Protein AF-A0A645J0A3-F1 (afdb_monomer_lite)

Sequence (108 aa):
MQLMPETAQWIASQIEYPDFKLSDLEDPEVNIRFGTWYLQSLKKEFKGNEILMLAAYNGGRGNVKQWMQRYGWGMDFRDIDQIPFRETKEYVGKVLHSKQRYQDLYGR

pLDDT: mean 96.95, std 4.32, range [61.69, 98.69]

Radius of gyration: 14.85 Å; chains: 1; bounding box: 30×36×35 Å

Structure (mmCIF, N/CA/C/O backbone):
data_AF-A0A645J0A3-F1
#
_entry.id   AF-A0A645J0A3-F1
#
loop_
_atom_site.group_PDB
_atom_site.id
_atom_site.type_symbol
_atom_site.label_atom_id
_atom_site.label_alt_id
_atom_site.label_comp_id
_atom_site.label_asym_id
_atom_site.label_entity_id
_atom_site.label_seq_id
_atom_site.pdbx_PDB_ins_code
_atom_site.Cartn_x
_atom_site.Cartn_y
_atom_site.Cartn_z
_atom_site.occupancy
_atom_site.B_iso_or_equiv
_atom_site.auth_seq_id
_atom_site.auth_comp_id
_atom_site.auth_asym_id
_atom_site.auth_atom_id
_atom_site.pdbx_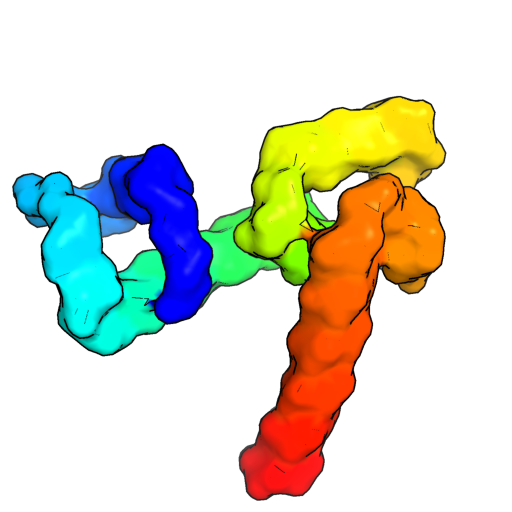PDB_model_num
ATOM 1 N N . MET A 1 1 ? -4.425 -4.338 9.962 1.00 93.25 1 MET A N 1
ATOM 2 C CA . MET A 1 1 ? -3.817 -4.252 8.619 1.00 93.25 1 MET A CA 1
ATOM 3 C C . MET A 1 1 ? -2.543 -3.389 8.562 1.00 93.25 1 MET A C 1
ATOM 5 O O . MET A 1 1 ? -2.051 -3.183 7.459 1.00 93.25 1 MET A O 1
ATOM 9 N N . GLN A 1 2 ? -1.944 -2.978 9.699 1.00 93.25 2 GLN A N 1
ATOM 10 C CA . GLN A 1 2 ? -0.608 -2.335 9.764 1.00 93.25 2 GLN A CA 1
ATOM 11 C C . GLN A 1 2 ? -0.466 -1.078 8.879 1.00 93.25 2 GLN A C 1
ATOM 13 O O . GLN A 1 2 ? 0.481 -0.944 8.111 1.00 93.25 2 GLN A O 1
ATOM 18 N N . LEU A 1 3 ? -1.443 -0.170 8.945 1.00 95.25 3 LEU A N 1
ATOM 19 C CA . LEU A 1 3 ? -1.387 1.093 8.209 1.00 95.25 3 LEU A CA 1
ATOM 20 C C . LEU A 1 3 ? -0.417 2.062 8.885 1.00 95.25 3 LEU A C 1
ATOM 22 O O . LEU A 1 3 ? -0.484 2.264 10.096 1.00 95.25 3 LEU A O 1
ATOM 26 N N . MET A 1 4 ? 0.434 2.703 8.087 1.00 95.56 4 MET A N 1
ATOM 27 C CA . MET A 1 4 ? 1.291 3.779 8.579 1.00 95.56 4 MET A CA 1
ATOM 28 C C . MET A 1 4 ? 0.440 4.983 9.011 1.00 95.56 4 MET A C 1
ATOM 30 O O . MET A 1 4 ? -0.539 5.289 8.323 1.00 95.56 4 MET A O 1
ATOM 34 N N . PRO A 1 5 ? 0.818 5.715 10.076 1.00 95.50 5 PRO A N 1
ATOM 35 C CA . PRO A 1 5 ? 0.041 6.847 10.582 1.00 95.50 5 PRO A CA 1
ATOM 36 C C . PRO A 1 5 ? -0.355 7.874 9.517 1.00 95.50 5 PRO A C 1
ATOM 38 O O . PRO A 1 5 ? -1.525 8.228 9.395 1.00 95.50 5 PRO A O 1
ATOM 41 N N . GLU A 1 6 ? 0.600 8.284 8.685 1.00 95.44 6 GLU A N 1
ATOM 42 C CA . GLU A 1 6 ? 0.384 9.235 7.587 1.00 95.44 6 GLU A CA 1
ATOM 43 C C . GLU A 1 6 ? -0.588 8.686 6.534 1.00 95.44 6 GLU A C 1
ATOM 45 O O . GLU A 1 6 ? -1.437 9.405 6.011 1.00 95.44 6 GLU A O 1
ATOM 50 N N . THR A 1 7 ? -0.502 7.382 6.247 1.00 95.81 7 THR A N 1
ATOM 51 C CA . THR A 1 7 ? -1.415 6.711 5.316 1.00 95.81 7 THR A CA 1
ATOM 52 C C . THR A 1 7 ? -2.825 6.668 5.890 1.00 95.81 7 THR A C 1
ATOM 54 O O . THR A 1 7 ? -3.774 6.958 5.172 1.00 95.81 7 THR A O 1
ATOM 57 N N . ALA A 1 8 ? -2.979 6.362 7.178 1.00 97.38 8 ALA A N 1
ATOM 58 C CA . ALA A 1 8 ? -4.282 6.331 7.827 1.00 97.38 8 ALA A CA 1
ATOM 59 C C . ALA A 1 8 ? -4.934 7.719 7.904 1.00 97.38 8 ALA A C 1
ATOM 61 O O . ALA A 1 8 ? -6.111 7.846 7.580 1.00 97.38 8 ALA A O 1
ATOM 62 N N . GLN A 1 9 ? -4.166 8.762 8.233 1.00 97.38 9 GLN A N 1
ATOM 63 C CA . GLN A 1 9 ? -4.647 10.148 8.193 1.00 97.38 9 GLN A CA 1
ATOM 64 C C . GLN A 1 9 ? -5.088 10.551 6.785 1.00 97.38 9 GLN A C 1
ATOM 66 O O . GLN A 1 9 ? -6.159 11.131 6.603 1.00 97.38 9 GLN A O 1
ATOM 71 N N . TRP A 1 10 ? -4.292 10.200 5.772 1.00 96.50 10 TRP A N 1
ATOM 72 C CA . TRP A 1 10 ? -4.682 10.435 4.391 1.00 96.50 10 TRP A CA 1
ATOM 73 C C . TRP A 1 10 ? -5.979 9.689 4.054 1.00 96.50 10 TRP A C 1
ATOM 75 O O . TRP A 1 10 ? -6.909 10.326 3.575 1.00 96.50 10 TRP A O 1
ATOM 85 N N . ILE A 1 11 ? -6.104 8.395 4.368 1.00 97.75 11 ILE A N 1
ATOM 86 C CA . ILE A 1 11 ? -7.335 7.615 4.135 1.00 97.75 11 ILE A CA 1
ATOM 87 C C . ILE A 1 11 ? -8.542 8.262 4.821 1.00 97.75 11 ILE A C 1
ATOM 89 O O . ILE A 1 11 ? -9.569 8.428 4.168 1.00 97.75 11 ILE A O 1
ATOM 93 N N . ALA A 1 12 ? -8.413 8.677 6.087 1.00 98.00 12 ALA A N 1
ATOM 94 C CA . ALA A 1 12 ? -9.481 9.344 6.831 1.00 98.00 12 ALA A CA 1
ATOM 95 C C . ALA A 1 12 ? -10.014 10.574 6.080 1.00 98.00 12 ALA A C 1
ATOM 97 O O . ALA A 1 12 ? -11.226 10.734 5.959 1.00 98.00 12 ALA A O 1
ATOM 98 N N . SER A 1 13 ? -9.120 11.379 5.488 1.00 97.44 13 SER A N 1
ATOM 99 C CA . SER A 1 13 ? -9.506 12.528 4.655 1.00 97.44 13 SER A CA 1
ATOM 100 C C . SER A 1 13 ? -10.264 12.128 3.385 1.00 97.44 13 SER A C 1
ATOM 102 O O . SER A 1 13 ? -11.141 12.856 2.936 1.00 97.44 13 SER A O 1
ATOM 104 N N . GLN A 1 14 ? -9.937 10.975 2.793 1.00 97.62 14 GLN A N 1
ATOM 105 C CA . GLN A 1 14 ? -10.522 10.524 1.527 1.00 97.62 14 GLN A CA 1
ATOM 106 C C . GLN A 1 14 ? -11.900 9.884 1.702 1.00 97.62 14 GLN A C 1
ATOM 108 O O . GLN A 1 14 ? -12.681 9.854 0.755 1.00 97.62 14 GLN A O 1
ATOM 113 N N . ILE A 1 15 ? -12.177 9.334 2.885 1.00 96.81 15 ILE A N 1
ATOM 114 C CA . ILE A 1 15 ? -13.461 8.700 3.213 1.00 96.81 15 ILE A CA 1
ATOM 115 C C . ILE A 1 15 ? -14.323 9.556 4.143 1.00 96.81 15 ILE A C 1
ATOM 117 O O . ILE A 1 15 ? -15.321 9.051 4.654 1.00 96.81 15 ILE A O 1
ATOM 121 N N . GLU A 1 16 ? -13.910 10.806 4.379 1.00 96.75 16 GLU A N 1
ATOM 122 C CA . GLU A 1 16 ? -14.587 11.773 5.248 1.00 96.75 16 GLU A CA 1
ATOM 123 C C . GLU A 1 16 ? -14.857 11.206 6.655 1.00 96.75 16 GLU A C 1
ATOM 125 O O . GLU A 1 16 ? -15.937 11.372 7.218 1.00 96.75 16 GLU A O 1
ATOM 130 N N . TYR A 1 17 ? -13.873 10.496 7.224 1.00 97.19 17 TYR A N 1
ATOM 131 C CA . TYR A 1 17 ? -13.977 9.936 8.573 1.00 97.19 17 TYR A CA 1
ATOM 132 C C . TYR A 1 17 ? -13.782 11.052 9.614 1.00 97.19 17 TYR A C 1
ATOM 134 O O . TYR A 1 17 ? -12.680 11.606 9.699 1.00 97.19 17 TYR A O 1
ATOM 142 N N . PRO A 1 18 ? -14.818 11.407 10.394 1.00 94.44 18 PRO A N 1
ATOM 143 C CA . PRO A 1 18 ? -14.757 12.539 11.310 1.00 94.44 18 PRO A CA 1
ATOM 144 C C . PRO A 1 18 ? -13.820 12.256 12.488 1.00 94.44 18 PRO A C 1
ATOM 146 O O . PRO A 1 18 ? -13.754 11.130 12.974 1.00 94.44 18 PRO A O 1
ATOM 149 N N . ASP A 1 19 ? -13.112 13.292 12.944 1.00 95.00 19 ASP A N 1
ATOM 150 C CA . ASP A 1 19 ? -12.299 13.295 14.171 1.00 95.00 19 ASP A CA 1
ATOM 151 C C . ASP A 1 19 ? -11.330 12.106 14.330 1.00 95.00 19 ASP A C 1
ATOM 153 O O . ASP A 1 19 ? -11.078 11.649 15.447 1.00 95.00 19 ASP A O 1
ATOM 157 N N . PHE A 1 20 ? -10.768 11.619 13.214 1.00 97.56 20 PHE A N 1
ATOM 158 C CA . PHE A 1 20 ? -9.888 10.448 13.188 1.00 97.56 20 PHE A CA 1
ATOM 159 C C . PHE A 1 20 ? -8.722 10.553 14.179 1.00 97.56 20 PHE A C 1
ATOM 161 O O . PHE A 1 20 ? -7.944 11.515 14.164 1.00 97.56 20 PHE A O 1
ATOM 168 N N . LYS A 1 21 ? -8.534 9.496 14.972 1.00 97.69 21 LYS A N 1
ATOM 169 C CA . LYS A 1 21 ? -7.375 9.293 15.846 1.00 97.69 21 LYS A CA 1
ATOM 170 C C . LYS A 1 21 ? -6.674 7.996 15.478 1.00 97.69 21 LYS A C 1
ATOM 172 O O . LYS A 1 21 ? -7.297 7.015 15.097 1.00 97.69 21 LYS A O 1
ATOM 177 N N . LEU A 1 22 ? -5.356 7.946 15.668 1.00 96.94 22 LEU A N 1
ATOM 178 C CA . LEU A 1 22 ? -4.591 6.723 15.390 1.00 96.94 22 LEU A CA 1
ATOM 179 C C . LEU A 1 22 ? -5.050 5.525 16.232 1.00 96.94 22 LEU A C 1
ATOM 181 O O . LEU A 1 22 ? -5.010 4.404 15.735 1.00 96.94 22 LEU A O 1
ATOM 185 N N . SER A 1 23 ? -5.527 5.766 17.457 1.00 97.69 23 SER A N 1
ATOM 186 C CA . SER A 1 23 ? -6.120 4.740 18.322 1.00 97.69 23 SER A CA 1
ATOM 187 C C . SER A 1 23 ? -7.362 4.088 17.715 1.00 97.69 23 SER A C 1
ATOM 189 O O . SER A 1 23 ? -7.666 2.952 18.049 1.00 97.69 23 SER A O 1
ATOM 191 N N . ASP A 1 24 ? -8.059 4.749 16.787 1.00 97.75 24 ASP A N 1
ATOM 192 C CA . ASP A 1 24 ? -9.233 4.165 16.127 1.00 97.75 24 ASP A CA 1
ATOM 193 C C . ASP A 1 24 ? -8.841 2.939 15.289 1.00 97.75 24 ASP A C 1
ATOM 195 O O . ASP A 1 24 ? -9.659 2.064 15.045 1.00 97.75 24 ASP A O 1
ATOM 199 N N . LEU A 1 25 ? -7.572 2.826 14.878 1.00 97.62 25 LEU A N 1
ATOM 200 C CA . LEU A 1 25 ? -7.060 1.646 14.182 1.00 97.62 25 LEU A CA 1
ATOM 201 C C . LEU A 1 25 ? -6.870 0.429 15.099 1.00 97.62 25 LEU A C 1
ATOM 203 O O . LEU A 1 25 ? -6.560 -0.651 14.589 1.00 97.62 25 LEU A O 1
ATOM 207 N N . GLU A 1 26 ? -7.002 0.580 16.416 1.00 97.06 26 GLU A N 1
ATOM 208 C CA . GLU A 1 26 ? -7.045 -0.552 17.347 1.00 97.06 26 GLU A CA 1
ATOM 209 C C . GLU A 1 26 ? -8.375 -1.308 17.230 1.00 97.06 26 GLU A C 1
ATOM 211 O O . GLU A 1 26 ? -8.412 -2.514 17.478 1.00 97.06 26 GLU A O 1
ATOM 216 N N . ASP A 1 27 ? -9.435 -0.634 16.767 1.00 97.94 27 ASP A N 1
ATOM 217 C CA . ASP A 1 27 ? -10.692 -1.270 16.395 1.00 97.94 27 ASP A CA 1
ATOM 218 C C . ASP A 1 27 ? -10.510 -2.081 15.091 1.00 97.94 27 ASP A C 1
ATOM 220 O O . ASP A 1 27 ? -10.144 -1.525 14.044 1.00 97.94 27 ASP A O 1
ATOM 224 N N . PRO A 1 28 ? -10.755 -3.407 15.108 1.00 98.25 28 PRO A N 1
ATOM 225 C CA . PRO A 1 28 ? -10.577 -4.245 13.928 1.00 98.25 28 PRO A CA 1
ATOM 226 C C . PRO A 1 28 ? -11.459 -3.849 12.739 1.00 98.25 28 PRO A C 1
ATOM 228 O O . PRO A 1 28 ? -11.009 -3.966 11.598 1.00 98.25 28 PRO A O 1
ATOM 231 N N . GLU A 1 29 ? -12.688 -3.385 12.971 1.00 98.06 29 GLU A N 1
ATOM 232 C CA . GLU A 1 29 ? -13.624 -2.985 11.919 1.00 98.06 29 GLU A CA 1
ATOM 233 C C . GLU A 1 29 ? -13.127 -1.724 11.210 1.00 98.06 29 GLU A C 1
ATOM 235 O O . GLU A 1 29 ? -13.031 -1.698 9.977 1.00 98.06 29 GLU A O 1
ATOM 240 N N . VAL A 1 30 ? -12.707 -0.713 11.977 1.00 97.69 30 VAL A N 1
ATOM 241 C CA . VAL A 1 30 ? -12.099 0.510 11.430 1.00 97.69 30 VAL A CA 1
ATOM 242 C C . VAL A 1 30 ? -10.825 0.165 10.662 1.00 97.69 30 VAL A C 1
ATOM 244 O O . VAL A 1 30 ? -10.634 0.604 9.522 1.00 97.69 30 VAL A O 1
ATOM 247 N N . ASN A 1 31 ? -9.96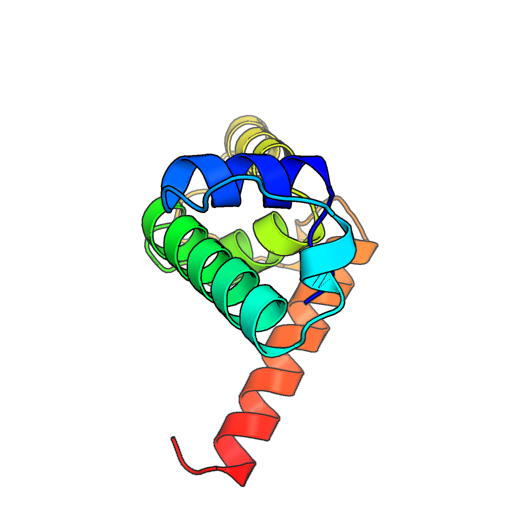9 -0.678 11.238 1.00 98.31 31 ASN A N 1
ATOM 248 C CA . ASN A 1 31 ? -8.705 -1.054 10.622 1.00 98.31 31 ASN A CA 1
ATOM 249 C C . ASN A 1 31 ? -8.901 -1.805 9.291 1.00 98.31 31 ASN A C 1
ATOM 251 O O . ASN A 1 31 ? -8.223 -1.510 8.300 1.00 98.31 31 ASN A O 1
ATOM 255 N N . ILE A 1 32 ? -9.853 -2.742 9.242 1.00 98.44 32 ILE A N 1
ATOM 256 C CA . ILE A 1 32 ? -10.215 -3.472 8.021 1.00 98.44 32 ILE A CA 1
ATOM 257 C C . ILE A 1 32 ? -10.829 -2.523 6.990 1.00 98.44 32 ILE A C 1
ATOM 259 O O . ILE A 1 32 ? -10.446 -2.572 5.818 1.00 98.44 32 ILE A O 1
ATOM 263 N N . ARG A 1 33 ? -11.733 -1.623 7.394 1.00 98.00 33 ARG A N 1
ATOM 264 C CA . ARG A 1 33 ? -12.342 -0.632 6.495 1.00 98.00 33 ARG A CA 1
ATOM 265 C C . ARG A 1 33 ? -11.285 0.253 5.836 1.00 98.00 33 ARG A C 1
ATOM 267 O O . ARG A 1 33 ? -11.293 0.412 4.616 1.00 98.00 33 ARG A O 1
ATOM 274 N N . PHE A 1 34 ? -10.348 0.789 6.614 1.00 98.50 34 PHE A N 1
ATOM 275 C CA . PHE A 1 34 ? -9.281 1.638 6.084 1.00 98.50 34 PHE A CA 1
ATOM 276 C C . PHE A 1 34 ? -8.334 0.847 5.176 1.00 98.50 34 PHE A C 1
ATOM 278 O O . PHE A 1 34 ? -8.008 1.291 4.074 1.00 98.50 34 PHE A O 1
ATOM 285 N N . GLY A 1 35 ? -7.910 -0.344 5.606 1.00 97.88 35 GLY A N 1
ATOM 286 C CA . GLY A 1 35 ? -6.969 -1.155 4.839 1.00 97.88 35 GLY A CA 1
ATOM 287 C C . GLY A 1 35 ? -7.555 -1.660 3.520 1.00 97.88 35 GLY A C 1
ATOM 288 O O . GLY A 1 35 ? -6.885 -1.606 2.489 1.00 97.88 35 GLY A O 1
ATOM 289 N N . THR A 1 36 ? -8.821 -2.079 3.506 1.00 98.00 36 THR A N 1
ATOM 290 C CA . THR A 1 36 ? -9.513 -2.500 2.275 1.00 98.00 36 THR A CA 1
ATOM 291 C C . THR A 1 36 ? -9.766 -1.331 1.328 1.00 98.00 36 THR A C 1
ATOM 293 O O . THR A 1 36 ? -9.563 -1.478 0.119 1.00 98.00 36 THR A O 1
ATOM 296 N N . TRP A 1 37 ? -10.118 -0.151 1.852 1.00 98.25 37 TRP A N 1
ATOM 297 C CA . TRP A 1 37 ? -10.194 1.063 1.042 1.00 98.25 37 TRP A CA 1
ATOM 298 C C . TRP A 1 37 ? -8.840 1.384 0.397 1.00 98.25 37 TRP A C 1
ATOM 300 O O . TRP A 1 37 ? -8.777 1.671 -0.801 1.00 98.25 37 TRP A O 1
ATOM 310 N N . TYR A 1 38 ? -7.743 1.265 1.153 1.00 98.38 38 TYR A N 1
ATOM 311 C CA . TYR A 1 38 ? -6.404 1.522 0.629 1.00 98.38 38 TYR A CA 1
ATOM 312 C C . TYR A 1 38 ? -5.990 0.509 -0.441 1.00 98.38 38 TYR A C 1
ATOM 314 O O . TYR A 1 38 ? -5.522 0.895 -1.509 1.00 98.38 38 TYR A O 1
ATOM 322 N N . LEU A 1 39 ? -6.249 -0.783 -0.226 1.00 98.12 39 LEU A N 1
ATOM 323 C CA . LEU A 1 39 ? -6.031 -1.803 -1.255 1.00 98.12 39 LEU A CA 1
ATOM 324 C C . LEU A 1 39 ? -6.815 -1.494 -2.538 1.00 98.12 39 LEU A C 1
ATOM 326 O O . LEU A 1 39 ? -6.277 -1.629 -3.637 1.00 98.12 39 LEU A O 1
ATOM 330 N N . GLN A 1 40 ? -8.063 -1.034 -2.419 1.00 98.25 40 GLN A N 1
ATOM 331 C CA . GLN A 1 40 ? -8.879 -0.667 -3.574 1.00 98.25 40 GLN A CA 1
ATOM 332 C C . GLN A 1 40 ? -8.365 0.594 -4.286 1.00 98.25 40 GLN A C 1
ATOM 334 O O . GLN A 1 40 ? -8.437 0.665 -5.517 1.00 98.25 40 GLN A O 1
ATOM 339 N N . SER A 1 41 ? -7.842 1.587 -3.562 1.00 98.31 41 SER A N 1
ATOM 340 C CA . SER A 1 41 ? -7.256 2.779 -4.187 1.00 98.31 41 SER A CA 1
ATOM 341 C C . SER A 1 41 ? -5.967 2.437 -4.938 1.00 98.31 41 SER A C 1
ATOM 343 O O . SER A 1 41 ? -5.841 2.803 -6.109 1.00 98.31 41 SER A O 1
ATOM 345 N N . LEU A 1 42 ? -5.091 1.616 -4.348 1.00 98.38 42 LEU A N 1
ATOM 346 C CA . LEU A 1 42 ? -3.907 1.077 -5.025 1.00 98.38 42 LEU A CA 1
ATOM 347 C C . LEU A 1 42 ? -4.292 0.235 -6.248 1.00 98.38 42 LEU A C 1
ATOM 349 O O . LEU A 1 42 ? -3.647 0.336 -7.291 1.00 98.38 42 LEU A O 1
ATOM 353 N N . LYS A 1 43 ? -5.377 -0.547 -6.172 1.00 98.44 43 LYS A N 1
ATOM 354 C CA . LYS A 1 43 ? -5.886 -1.317 -7.318 1.00 98.44 43 LYS A CA 1
ATOM 355 C C . LYS A 1 43 ? -6.224 -0.436 -8.507 1.00 98.44 43 LYS A C 1
ATOM 357 O O . LYS A 1 43 ? -5.852 -0.763 -9.633 1.00 98.44 43 LYS A O 1
ATOM 362 N N . LYS A 1 44 ? -6.929 0.669 -8.264 1.00 98.25 44 LYS A N 1
ATOM 363 C CA . LYS A 1 44 ? -7.266 1.645 -9.309 1.00 98.25 44 LYS A CA 1
ATOM 364 C C . LYS A 1 44 ? -6.005 2.302 -9.866 1.00 98.25 44 LYS A C 1
ATOM 366 O O . LYS A 1 44 ? -5.854 2.400 -11.080 1.00 98.25 44 LYS A O 1
ATOM 371 N N . GLU A 1 45 ? -5.099 2.708 -8.985 1.00 97.94 45 GLU A N 1
ATOM 372 C CA . GLU A 1 45 ? -3.865 3.407 -9.338 1.00 97.94 45 GLU A CA 1
ATOM 373 C C . GLU A 1 45 ? -2.926 2.563 -10.210 1.00 97.94 45 GLU A C 1
ATOM 375 O O . GLU A 1 45 ? -2.437 3.042 -11.232 1.00 97.94 45 GLU A O 1
ATOM 380 N N . PHE A 1 46 ? -2.741 1.290 -9.860 1.00 98.44 46 PHE A N 1
ATOM 381 C CA . PHE A 1 46 ? -1.878 0.354 -10.586 1.00 98.44 46 PHE A CA 1
ATOM 382 C C . PHE A 1 46 ? -2.638 -0.521 -11.591 1.00 98.44 46 PHE A C 1
ATOM 384 O O . PHE A 1 46 ? -2.147 -1.570 -12.000 1.00 98.44 46 PHE A O 1
ATOM 391 N N . LYS A 1 47 ? -3.848 -0.106 -11.992 1.00 98.00 47 LYS A N 1
ATOM 392 C CA . LYS A 1 47 ? -4.682 -0.769 -13.013 1.00 98.00 47 LYS A CA 1
ATOM 393 C C . LYS A 1 47 ? -4.853 -2.282 -12.804 1.00 98.00 47 LYS A C 1
ATOM 395 O O . LYS A 1 47 ? -4.903 -3.049 -13.760 1.00 98.00 47 LYS A O 1
ATOM 400 N N . GLY A 1 48 ? -4.956 -2.709 -11.548 1.00 98.00 48 GLY A N 1
ATOM 401 C CA . GLY A 1 48 ? -5.115 -4.116 -11.180 1.00 98.00 48 GLY A CA 1
ATOM 402 C C . GLY A 1 48 ? -3.834 -4.952 -11.186 1.00 98.00 48 GLY A C 1
ATOM 403 O O . GLY A 1 48 ? -3.928 -6.159 -10.980 1.00 98.00 48 GLY A O 1
ATOM 404 N N . ASN A 1 49 ? -2.653 -4.358 -11.384 1.00 98.44 49 ASN A N 1
ATOM 405 C CA . ASN A 1 49 ? -1.388 -5.071 -11.234 1.00 98.44 49 ASN A CA 1
ATOM 406 C C . ASN A 1 49 ? -1.125 -5.400 -9.756 1.00 98.44 49 ASN A C 1
ATOM 408 O O . ASN A 1 49 ? -0.686 -4.545 -8.986 1.00 98.44 49 ASN A O 1
ATOM 412 N N . GLU A 1 50 ? -1.381 -6.647 -9.363 1.00 97.50 50 GLU A N 1
ATOM 413 C CA . GLU A 1 50 ? -1.276 -7.072 -7.963 1.00 97.50 50 GLU A CA 1
ATOM 414 C C . GLU A 1 50 ? 0.141 -6.933 -7.391 1.00 97.50 50 GLU A C 1
ATOM 416 O O . GLU A 1 50 ? 0.282 -6.586 -6.222 1.00 97.50 50 GLU A O 1
ATOM 421 N N . ILE A 1 51 ? 1.191 -7.133 -8.194 1.00 98.50 51 ILE A N 1
ATOM 422 C CA . ILE A 1 51 ? 2.580 -7.018 -7.722 1.00 98.50 51 ILE A CA 1
ATOM 423 C C . ILE A 1 51 ? 2.884 -5.572 -7.332 1.00 98.50 51 ILE A C 1
ATOM 425 O O . ILE A 1 51 ? 3.353 -5.321 -6.221 1.00 98.50 51 ILE A O 1
ATOM 429 N N . LEU A 1 52 ? 2.567 -4.612 -8.206 1.00 98.69 52 LEU A N 1
ATOM 430 C CA . LEU A 1 52 ? 2.768 -3.190 -7.924 1.00 98.69 52 LEU A CA 1
ATOM 431 C C . LEU A 1 52 ? 1.891 -2.715 -6.760 1.00 98.69 52 LEU A C 1
ATOM 433 O O . LEU A 1 52 ? 2.362 -1.960 -5.912 1.00 98.69 52 LEU A O 1
ATOM 437 N N . MET A 1 53 ? 0.645 -3.194 -6.672 1.00 98.38 53 MET A N 1
ATOM 438 C CA . MET A 1 53 ? -0.248 -2.888 -5.551 1.00 98.38 53 MET A CA 1
ATOM 439 C C . MET A 1 53 ? 0.322 -3.358 -4.210 1.00 98.38 53 MET A C 1
ATOM 441 O O . MET A 1 53 ? 0.379 -2.578 -3.261 1.00 98.38 53 MET A O 1
ATOM 445 N N . LEU A 1 54 ? 0.742 -4.623 -4.118 1.00 98.44 54 LEU A N 1
ATOM 446 C CA . LEU A 1 54 ? 1.290 -5.197 -2.887 1.00 98.44 54 LEU A CA 1
ATOM 447 C C . LEU A 1 54 ? 2.625 -4.546 -2.518 1.00 98.44 54 LEU A C 1
ATOM 449 O O . LEU A 1 54 ? 2.861 -4.242 -1.347 1.00 98.44 54 LEU A O 1
ATOM 453 N N . ALA A 1 55 ? 3.465 -4.264 -3.517 1.00 98.62 55 ALA A N 1
ATOM 454 C CA . ALA A 1 55 ? 4.700 -3.524 -3.315 1.00 98.62 55 ALA A CA 1
ATOM 455 C C . ALA A 1 55 ? 4.430 -2.109 -2.785 1.00 98.62 55 ALA A C 1
ATOM 457 O O . ALA A 1 55 ? 5.129 -1.654 -1.888 1.00 98.62 55 ALA A O 1
ATOM 458 N N . ALA A 1 56 ? 3.396 -1.424 -3.278 1.00 98.25 56 ALA A N 1
ATOM 459 C CA . ALA A 1 56 ? 3.033 -0.085 -2.818 1.00 98.25 56 ALA A CA 1
ATOM 460 C C . ALA A 1 56 ? 2.395 -0.092 -1.424 1.00 98.25 56 ALA A C 1
ATOM 462 O O . ALA A 1 56 ? 2.568 0.868 -0.671 1.00 98.25 56 ALA A O 1
ATOM 463 N N . TYR A 1 57 ? 1.683 -1.164 -1.070 1.00 98.25 57 TYR A N 1
ATOM 464 C CA . TYR A 1 57 ? 1.097 -1.327 0.256 1.00 98.25 57 TYR A CA 1
ATOM 465 C C . TYR A 1 57 ? 2.180 -1.453 1.337 1.00 98.25 57 TYR A C 1
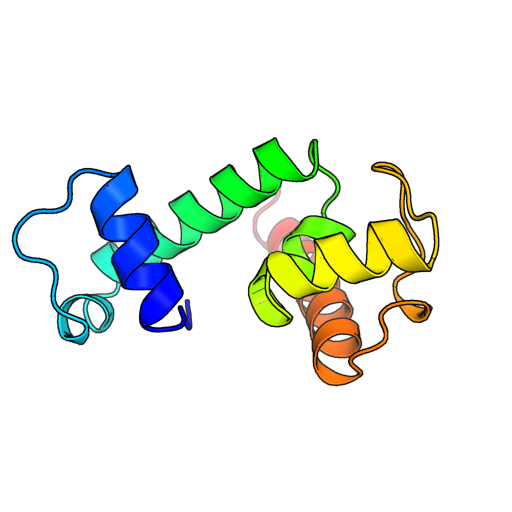ATOM 467 O O . TYR A 1 57 ? 2.094 -0.778 2.357 1.00 98.25 57 TYR A O 1
ATOM 475 N N . ASN A 1 58 ? 3.209 -2.279 1.106 1.00 98.44 58 ASN A N 1
ATOM 476 C CA . ASN A 1 58 ? 4.305 -2.479 2.064 1.00 98.44 58 ASN A CA 1
ATOM 477 C C . ASN A 1 58 ? 5.443 -1.458 1.906 1.00 98.44 58 ASN A C 1
ATOM 479 O O . ASN A 1 58 ? 5.842 -0.826 2.874 1.00 98.44 58 ASN A O 1
ATOM 483 N N . GLY A 1 59 ? 5.963 -1.294 0.691 1.00 97.12 59 GLY A N 1
ATOM 484 C CA . GLY A 1 59 ? 7.110 -0.435 0.392 1.00 97.12 59 GLY A CA 1
ATOM 485 C C . GLY A 1 59 ? 6.750 1.031 0.150 1.00 97.12 59 GLY A C 1
ATOM 486 O O . GLY A 1 59 ? 7.647 1.851 -0.015 1.00 97.12 59 GLY A O 1
ATOM 487 N N . GLY A 1 60 ? 5.462 1.381 0.129 1.00 97.06 60 GLY A N 1
ATOM 488 C CA . GLY A 1 60 ? 4.971 2.743 -0.058 1.00 97.06 60 GLY A CA 1
ATOM 489 C C . GLY A 1 60 ? 4.741 3.129 -1.524 1.00 97.06 60 GLY A C 1
ATOM 490 O O . GLY A 1 60 ? 5.599 2.964 -2.394 1.00 97.06 60 GLY A O 1
ATOM 491 N N . ARG A 1 61 ? 3.581 3.742 -1.794 1.00 96.31 61 ARG A N 1
ATOM 492 C CA . ARG A 1 61 ? 3.158 4.234 -3.121 1.00 96.31 61 ARG A CA 1
ATOM 493 C C . ARG A 1 61 ? 4.203 5.114 -3.814 1.00 96.31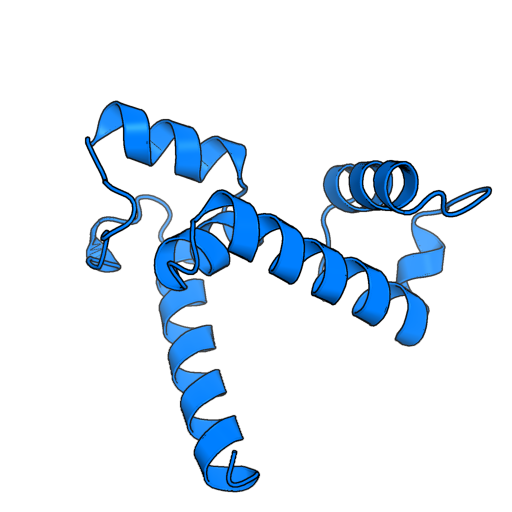 61 ARG A C 1
ATOM 495 O O . ARG A 1 61 ? 4.418 4.988 -5.017 1.00 96.31 61 ARG A O 1
ATOM 502 N N . GLY A 1 62 ? 4.833 6.021 -3.064 1.00 96.81 62 GLY A N 1
ATOM 503 C CA . GLY A 1 62 ? 5.845 6.938 -3.595 1.00 96.81 62 GLY A CA 1
ATOM 504 C C . GLY A 1 62 ? 7.083 6.208 -4.116 1.00 96.81 62 GLY A C 1
ATOM 505 O O . GLY A 1 62 ? 7.558 6.524 -5.204 1.00 96.81 62 GLY A O 1
ATOM 506 N N . ASN A 1 63 ? 7.546 5.189 -3.389 1.00 98.06 63 ASN A N 1
ATOM 507 C CA . ASN A 1 63 ? 8.702 4.388 -3.783 1.00 98.06 63 ASN A CA 1
ATOM 508 C C . ASN A 1 63 ? 8.411 3.585 -5.050 1.00 98.06 63 ASN A C 1
ATOM 510 O O . ASN A 1 63 ? 9.197 3.639 -5.990 1.00 98.06 63 ASN A O 1
ATOM 514 N N . VAL A 1 64 ? 7.244 2.936 -5.137 1.00 98.38 64 VAL A N 1
ATOM 515 C CA . VAL A 1 64 ? 6.861 2.196 -6.350 1.00 98.38 64 VAL A CA 1
ATOM 516 C C . VAL A 1 64 ? 6.804 3.112 -7.571 1.00 98.38 64 VAL A C 1
ATOM 518 O O . VAL A 1 64 ? 7.363 2.763 -8.606 1.00 98.38 64 VAL A O 1
ATOM 521 N N . LYS A 1 65 ? 6.226 4.316 -7.463 1.00 98.25 65 LYS A N 1
ATOM 522 C CA . LYS A 1 65 ? 6.244 5.288 -8.573 1.00 98.25 65 LYS A CA 1
ATOM 523 C C . LYS A 1 65 ? 7.656 5.687 -8.989 1.00 98.25 65 LYS A C 1
ATOM 525 O O . LYS A 1 65 ? 7.933 5.767 -10.184 1.00 98.25 65 LYS A O 1
ATOM 530 N N . GLN A 1 66 ? 8.542 5.917 -8.023 1.00 98.50 66 GLN A N 1
ATOM 531 C CA . GLN A 1 66 ? 9.941 6.230 -8.308 1.00 98.50 66 GLN A CA 1
ATOM 532 C C . GLN A 1 66 ? 10.646 5.064 -9.007 1.00 98.50 66 GLN A C 1
ATOM 534 O O . GLN A 1 66 ? 11.385 5.291 -9.960 1.00 98.50 66 GLN A O 1
ATOM 539 N N . TRP A 1 67 ? 10.399 3.819 -8.591 1.00 98.44 67 TRP A N 1
ATOM 540 C CA . TRP A 1 67 ? 10.953 2.632 -9.246 1.00 98.44 67 TRP A CA 1
ATOM 541 C C . TRP A 1 67 ? 10.429 2.476 -10.671 1.00 98.44 67 TRP A C 1
ATOM 543 O O . TRP A 1 67 ? 11.223 2.266 -11.583 1.00 98.44 67 TRP A O 1
ATOM 553 N N . MET A 1 68 ? 9.126 2.667 -10.887 1.00 98.38 68 MET A N 1
ATOM 554 C CA . MET A 1 68 ? 8.541 2.632 -12.229 1.00 98.38 68 MET A CA 1
ATOM 555 C C . MET A 1 68 ? 9.182 3.668 -13.152 1.00 98.38 68 MET A C 1
ATOM 557 O O . MET A 1 68 ? 9.565 3.337 -14.270 1.00 98.38 68 MET A O 1
ATOM 561 N N . GLN A 1 69 ? 9.366 4.901 -12.674 1.00 98.38 69 GLN A N 1
ATOM 562 C CA . GLN A 1 69 ? 10.023 5.952 -13.447 1.00 98.38 69 GLN A CA 1
ATOM 563 C C . GLN A 1 69 ? 11.504 5.641 -13.705 1.00 98.38 69 GLN A C 1
ATOM 565 O O . GLN A 1 69 ? 11.985 5.812 -14.821 1.00 98.38 69 GLN A O 1
ATOM 570 N N . ARG A 1 70 ? 12.232 5.191 -12.677 1.00 98.31 70 ARG A N 1
ATOM 571 C CA . ARG A 1 70 ? 13.680 4.958 -12.736 1.00 98.31 70 ARG A CA 1
ATOM 572 C C . ARG A 1 70 ? 14.057 3.751 -13.590 1.00 98.31 70 ARG A C 1
ATOM 574 O O . ARG A 1 70 ? 15.066 3.801 -14.285 1.00 98.31 70 ARG A O 1
ATOM 581 N N . TYR A 1 71 ? 13.287 2.671 -13.500 1.00 97.94 71 TYR A N 1
ATOM 582 C CA . TYR A 1 71 ? 13.581 1.389 -14.146 1.00 97.94 71 TYR A CA 1
ATOM 583 C C . TYR A 1 71 ? 12.684 1.107 -15.358 1.00 97.94 71 TYR A C 1
ATOM 585 O O . TYR A 1 71 ? 12.804 0.051 -15.971 1.00 97.94 71 TYR A O 1
ATOM 593 N N . GLY A 1 72 ? 11.782 2.031 -15.706 1.00 97.88 72 GLY A N 1
ATOM 594 C CA . GLY A 1 72 ? 10.896 1.902 -16.863 1.00 97.88 72 GLY A CA 1
ATOM 595 C C . GLY A 1 72 ? 9.818 0.828 -16.709 1.00 97.88 72 GLY A C 1
ATOM 596 O O . GLY A 1 72 ? 9.389 0.254 -17.706 1.00 97.88 72 GLY A O 1
ATOM 597 N N . TRP A 1 73 ? 9.385 0.515 -15.483 1.00 98.19 73 TRP A N 1
ATOM 598 C CA . TRP A 1 73 ? 8.347 -0.498 -15.279 1.00 98.19 73 TRP A CA 1
ATOM 599 C C . TRP A 1 73 ? 6.977 0.008 -15.733 1.00 98.19 73 TRP A C 1
ATOM 601 O O . TRP A 1 73 ? 6.517 1.075 -15.317 1.00 98.19 73 TRP A O 1
ATOM 611 N N . GLY A 1 74 ? 6.305 -0.795 -16.555 1.00 97.62 74 GLY A N 1
ATOM 612 C CA . GLY A 1 74 ? 4.929 -0.567 -16.978 1.00 97.62 74 GLY A CA 1
ATOM 613 C C . GLY A 1 74 ? 3.893 -1.089 -15.981 1.00 97.62 74 GLY A C 1
ATOM 614 O O . GLY A 1 74 ? 4.207 -1.718 -14.971 1.00 97.62 74 GLY A O 1
ATOM 615 N N . MET A 1 75 ? 2.615 -0.862 -16.294 1.00 97.62 75 MET A N 1
ATOM 616 C CA . MET A 1 75 ? 1.483 -1.416 -15.530 1.00 97.62 75 MET A CA 1
ATOM 617 C C . MET A 1 75 ? 1.321 -2.933 -15.718 1.00 97.62 75 MET A C 1
ATOM 619 O O . MET A 1 75 ? 0.508 -3.567 -15.056 1.00 97.62 75 MET A O 1
ATOM 623 N N . ASP A 1 76 ? 2.096 -3.530 -16.611 1.00 97.50 76 ASP A N 1
ATOM 624 C CA . ASP A 1 76 ? 2.186 -4.959 -16.882 1.00 97.50 76 ASP A CA 1
ATOM 625 C C . ASP A 1 76 ? 3.355 -5.639 -16.149 1.00 97.50 76 ASP A C 1
ATOM 627 O O . ASP A 1 76 ? 3.585 -6.822 -16.381 1.00 97.50 76 ASP A O 1
ATOM 631 N N . PHE A 1 77 ? 4.061 -4.927 -15.259 1.00 98.31 77 PHE A N 1
ATOM 632 C CA . PHE A 1 77 ? 5.198 -5.426 -14.479 1.00 98.31 77 PHE A CA 1
ATOM 633 C C . PHE A 1 77 ? 4.919 -6.769 -13.785 1.00 98.31 77 PHE A C 1
ATOM 635 O O . PHE A 1 77 ? 3.890 -6.929 -13.125 1.00 98.31 77 PHE A O 1
ATOM 642 N N . ARG A 1 78 ? 5.849 -7.727 -13.917 1.00 97.50 78 ARG A N 1
ATOM 643 C CA . ARG A 1 78 ? 5.703 -9.099 -13.381 1.00 97.50 78 ARG A CA 1
ATOM 644 C C . ARG A 1 78 ? 6.886 -9.597 -12.558 1.00 97.50 78 ARG A C 1
ATOM 646 O O . ARG A 1 78 ? 6.784 -10.654 -11.945 1.00 97.50 78 ARG A O 1
ATOM 653 N N . ASP A 1 79 ? 8.000 -8.874 -12.566 1.00 97.69 79 ASP A N 1
ATOM 654 C CA . ASP A 1 79 ? 9.262 -9.378 -12.033 1.00 97.69 79 ASP A CA 1
ATOM 655 C C . ASP A 1 79 ? 9.468 -8.941 -10.577 1.00 97.69 79 ASP A C 1
ATOM 657 O O . ASP A 1 79 ? 10.046 -7.896 -10.282 1.00 97.69 79 ASP A O 1
ATOM 661 N N . ILE A 1 80 ? 8.978 -9.762 -9.646 1.00 97.88 80 ILE A N 1
ATOM 662 C CA . ILE A 1 80 ? 9.111 -9.533 -8.200 1.00 97.88 80 ILE A CA 1
ATOM 663 C C . ILE A 1 80 ? 10.590 -9.383 -7.794 1.00 97.88 80 ILE A C 1
ATOM 665 O O . ILE A 1 80 ? 10.900 -8.616 -6.878 1.00 97.88 80 ILE A O 1
ATOM 669 N N . ASP A 1 81 ? 11.524 -10.034 -8.494 1.00 97.81 81 ASP A N 1
ATOM 670 C CA . ASP A 1 81 ? 12.947 -9.983 -8.161 1.00 97.81 81 ASP A CA 1
ATOM 671 C C . ASP A 1 81 ? 13.597 -8.630 -8.468 1.00 97.81 81 ASP A C 1
ATOM 673 O O . ASP A 1 81 ? 14.641 -8.310 -7.890 1.00 97.81 81 ASP A O 1
ATOM 677 N N . GLN A 1 82 ? 12.953 -7.780 -9.267 1.00 97.94 82 GLN A N 1
ATOM 678 C CA . GLN A 1 82 ? 13.414 -6.411 -9.510 1.00 97.94 82 GLN A CA 1
ATOM 679 C C . GLN A 1 82 ? 13.013 -5.434 -8.398 1.00 97.94 82 GLN A C 1
ATOM 681 O O . GLN A 1 82 ? 13.506 -4.308 -8.381 1.00 97.94 82 GLN A O 1
ATOM 686 N N . ILE A 1 83 ? 12.159 -5.832 -7.443 1.00 98.62 83 ILE A N 1
ATOM 687 C CA . ILE A 1 83 ? 11.792 -4.980 -6.302 1.00 98.62 83 ILE A CA 1
ATOM 688 C C . ILE A 1 83 ? 13.053 -4.670 -5.466 1.00 98.62 83 ILE A C 1
ATOM 690 O O . ILE A 1 83 ? 13.638 -5.600 -4.897 1.00 98.62 83 ILE A O 1
ATOM 694 N N . PRO A 1 84 ? 13.476 -3.390 -5.345 1.00 98.31 84 PRO A N 1
ATOM 695 C CA . PRO A 1 84 ? 14.746 -3.039 -4.706 1.00 98.31 84 PRO A CA 1
ATOM 696 C C . PRO A 1 84 ? 14.770 -3.328 -3.209 1.00 98.31 84 PRO A C 1
ATOM 698 O O . PRO A 1 84 ? 15.805 -3.687 -2.648 1.00 98.31 84 PRO A O 1
ATOM 701 N N . PHE A 1 85 ? 13.632 -3.150 -2.540 1.00 98.38 85 PHE A N 1
ATOM 702 C CA . PHE A 1 85 ? 13.531 -3.386 -1.108 1.00 98.38 85 PHE A CA 1
ATOM 703 C C . PHE A 1 85 ? 13.316 -4.869 -0.846 1.00 98.38 85 PHE A C 1
ATOM 705 O O . PHE A 1 85 ? 12.287 -5.437 -1.212 1.00 98.38 85 PHE A O 1
ATOM 712 N N . ARG A 1 86 ? 14.288 -5.492 -0.172 1.00 98.31 86 ARG A N 1
ATOM 713 C CA . ARG A 1 86 ? 14.241 -6.919 0.163 1.00 98.31 86 ARG A CA 1
ATOM 714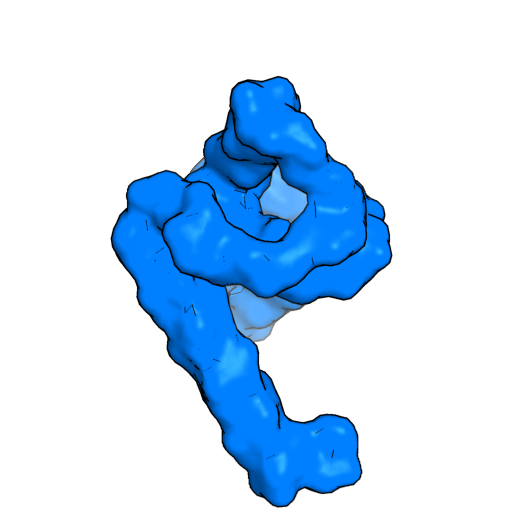 C C . ARG A 1 86 ? 12.998 -7.281 0.976 1.00 98.31 86 ARG A C 1
ATOM 716 O O . ARG A 1 86 ? 12.342 -8.263 0.655 1.00 98.31 86 ARG A O 1
ATOM 723 N N . GLU A 1 87 ? 12.642 -6.469 1.969 1.00 98.19 87 GLU A N 1
ATOM 724 C CA . GLU A 1 87 ? 11.428 -6.685 2.766 1.00 98.19 87 GLU A CA 1
ATOM 725 C C . GLU A 1 87 ? 10.171 -6.674 1.888 1.00 98.19 87 GLU A C 1
ATOM 727 O O . GLU A 1 87 ? 9.356 -7.590 1.965 1.00 98.19 87 GLU A O 1
ATOM 732 N N . THR A 1 88 ? 10.047 -5.690 0.995 1.00 98.44 88 THR A N 1
ATOM 733 C CA . THR A 1 88 ? 8.903 -5.577 0.086 1.00 98.44 88 THR A CA 1
ATOM 734 C C . THR A 1 88 ? 8.833 -6.741 -0.888 1.00 98.44 88 THR A C 1
ATOM 736 O O . THR A 1 88 ? 7.758 -7.296 -1.099 1.00 98.44 88 THR A O 1
ATOM 739 N N . LYS A 1 89 ? 9.972 -7.174 -1.430 1.00 98.56 89 LYS A N 1
ATOM 740 C CA . LYS A 1 89 ? 10.060 -8.371 -2.269 1.00 98.56 89 LYS A CA 1
ATOM 741 C C . LYS A 1 89 ? 9.532 -9.612 -1.541 1.00 98.56 89 LYS A C 1
ATOM 743 O O . LYS A 1 89 ? 8.646 -10.303 -2.044 1.00 98.56 89 LYS A O 1
ATOM 748 N N . GLU A 1 90 ? 10.040 -9.866 -0.335 1.00 98.56 90 GLU A N 1
ATOM 749 C CA . GLU A 1 90 ? 9.611 -10.993 0.497 1.00 98.56 90 GLU A CA 1
ATOM 750 C C . GLU A 1 90 ? 8.125 -10.889 0.876 1.00 98.56 90 GLU A C 1
ATOM 752 O O . GLU A 1 90 ? 7.412 -11.895 0.880 1.00 98.56 90 GLU A O 1
ATOM 757 N N . TYR A 1 91 ? 7.643 -9.679 1.169 1.00 98.56 91 TYR A N 1
ATOM 758 C CA . TYR A 1 91 ? 6.244 -9.404 1.475 1.00 98.56 91 TYR A CA 1
ATOM 759 C C . TYR A 1 91 ? 5.325 -9.767 0.305 1.00 98.56 91 TYR A C 1
ATOM 761 O O . TYR A 1 91 ? 4.365 -10.512 0.506 1.00 98.56 91 TYR A O 1
ATOM 769 N N . VAL A 1 92 ? 5.629 -9.306 -0.917 1.00 98.62 92 VAL A N 1
ATOM 770 C CA . VAL A 1 92 ? 4.817 -9.620 -2.107 1.00 98.62 92 VAL A CA 1
ATOM 771 C C . VAL A 1 92 ? 4.720 -11.135 -2.301 1.00 98.62 92 VAL A C 1
ATOM 773 O O . VAL A 1 92 ? 3.614 -11.661 -2.435 1.00 98.62 92 VAL A O 1
ATOM 776 N N . GLY A 1 93 ? 5.849 -11.850 -2.230 1.00 98.25 93 GLY A N 1
ATOM 777 C CA . GLY A 1 93 ? 5.866 -13.311 -2.349 1.00 98.25 93 GLY A CA 1
ATOM 778 C C . GLY A 1 93 ? 5.008 -14.010 -1.287 1.00 98.25 93 GLY A C 1
ATOM 779 O O . GLY A 1 93 ? 4.183 -14.868 -1.611 1.00 98.25 93 GLY A O 1
ATOM 780 N N . LYS A 1 94 ? 5.136 -13.605 -0.015 1.00 98.31 94 LYS A N 1
ATOM 781 C CA . LYS A 1 94 ? 4.354 -14.171 1.100 1.00 98.31 94 LYS A CA 1
ATOM 782 C C . LYS A 1 94 ? 2.853 -13.936 0.939 1.00 98.31 94 LYS A C 1
ATOM 784 O O . LYS A 1 94 ? 2.066 -14.844 1.224 1.00 98.31 94 LYS A O 1
ATOM 789 N N . VAL A 1 95 ? 2.445 -12.745 0.499 1.00 98.12 95 VAL A N 1
ATOM 790 C CA . VAL A 1 95 ? 1.024 -12.409 0.339 1.00 98.12 95 VAL A CA 1
ATOM 791 C C . VAL A 1 95 ? 0.406 -13.177 -0.823 1.00 98.12 95 VAL A C 1
ATOM 793 O O . VAL A 1 95 ? -0.669 -13.740 -0.641 1.00 98.12 95 VAL A O 1
ATOM 796 N N . LEU A 1 96 ? 1.080 -13.274 -1.973 1.00 97.38 96 LEU A N 1
ATOM 797 C CA . LEU A 1 96 ? 0.576 -14.048 -3.115 1.00 97.38 96 LEU A CA 1
ATOM 798 C C . LEU A 1 96 ? 0.422 -15.535 -2.767 1.00 97.38 96 LEU A C 1
ATOM 800 O O . LEU A 1 96 ? -0.620 -16.128 -3.038 1.00 97.38 96 LEU A O 1
ATOM 804 N N . HIS A 1 97 ? 1.408 -16.116 -2.082 1.00 97.56 97 HIS A N 1
ATOM 805 C CA . HIS A 1 97 ? 1.311 -17.491 -1.595 1.00 97.56 97 HIS A CA 1
ATOM 806 C C . HIS A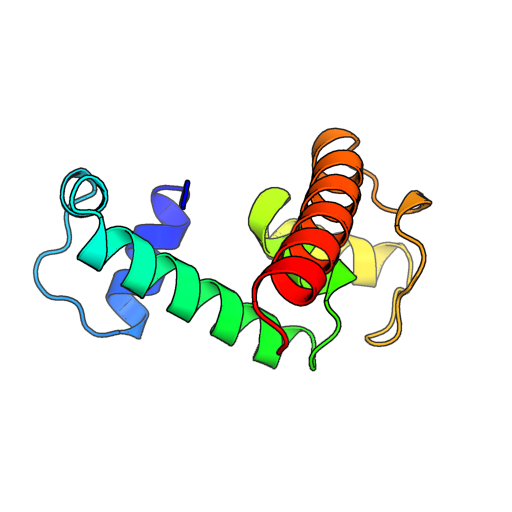 1 97 ? 0.166 -17.676 -0.583 1.00 97.56 97 HIS A C 1
ATOM 808 O O . HIS A 1 97 ? -0.595 -18.639 -0.662 1.00 97.56 97 HIS A O 1
ATOM 814 N N . SER A 1 98 ? 0.005 -16.746 0.363 1.00 97.19 98 SER A N 1
ATOM 815 C CA . SER A 1 98 ? -1.091 -16.813 1.339 1.00 97.19 98 SER A CA 1
ATOM 816 C C . SER A 1 98 ? -2.451 -16.667 0.663 1.00 97.19 98 SER A C 1
ATOM 818 O O . SER A 1 98 ? -3.369 -17.406 1.002 1.00 97.19 98 SER A O 1
ATOM 820 N N . LYS A 1 99 ? -2.574 -15.765 -0.318 1.00 95.88 99 LYS A N 1
ATOM 821 C CA . LYS A 1 99 ? -3.780 -15.593 -1.131 1.00 95.88 99 LYS A CA 1
ATOM 822 C C . LYS A 1 99 ? -4.173 -16.914 -1.787 1.00 95.88 99 LYS A C 1
ATOM 824 O O . LYS A 1 99 ? -5.309 -17.325 -1.593 1.00 95.88 99 LYS A O 1
ATOM 829 N N . GLN A 1 100 ? -3.244 -17.605 -2.454 1.00 95.75 100 GLN A N 1
ATOM 830 C CA . GLN A 1 100 ? -3.524 -18.914 -3.057 1.00 95.75 100 GLN A CA 1
ATOM 831 C C . GLN A 1 100 ? -4.080 -19.902 -2.024 1.00 95.75 100 GLN A C 1
ATOM 833 O O . GLN A 1 100 ? -5.129 -20.496 -2.239 1.00 95.75 100 GLN A O 1
ATOM 838 N N . ARG A 1 101 ? -3.450 -19.999 -0.847 1.00 96.88 101 ARG A N 1
ATOM 839 C CA . ARG A 1 101 ? -3.937 -20.873 0.232 1.00 96.88 101 ARG A CA 1
ATOM 840 C C . ARG A 1 101 ? -5.339 -20.502 0.715 1.00 96.88 101 ARG A C 1
ATOM 842 O O . ARG A 1 101 ? -6.132 -21.390 1.009 1.00 96.88 101 ARG A O 1
ATOM 849 N N . TYR A 1 102 ? -5.652 -19.211 0.822 1.00 96.25 102 TYR A N 1
ATOM 850 C CA . TYR A 1 102 ? -7.006 -18.760 1.150 1.00 96.25 102 TYR A CA 1
ATOM 851 C C . TYR A 1 102 ? -8.006 -19.138 0.045 1.00 96.25 102 TYR A C 1
ATOM 853 O O . TYR A 1 102 ? -9.110 -19.568 0.364 1.00 96.25 102 TYR A O 1
ATOM 861 N N . GLN A 1 103 ? -7.634 -19.040 -1.232 1.00 95.06 103 GLN A N 1
ATOM 862 C CA . GLN A 1 103 ? -8.499 -19.457 -2.344 1.00 95.06 103 GLN A CA 1
ATOM 863 C C . GLN A 1 103 ? -8.769 -20.965 -2.313 1.00 95.06 103 GLN A C 1
ATOM 865 O O . GLN A 1 103 ? -9.919 -21.379 -2.438 1.00 95.06 103 GLN A O 1
ATOM 870 N N . ASP A 1 104 ? -7.744 -21.775 -2.043 1.00 94.88 104 ASP A N 1
ATOM 871 C CA . ASP A 1 104 ? -7.878 -23.231 -1.931 1.00 94.88 104 ASP A CA 1
ATOM 872 C C . ASP A 1 104 ? -8.806 -23.636 -0.771 1.00 94.88 104 ASP A C 1
ATOM 874 O O . ASP A 1 104 ? -9.599 -24.566 -0.896 1.00 94.88 104 ASP A O 1
ATOM 878 N N . LEU A 1 105 ? -8.728 -22.927 0.362 1.00 96.19 105 LEU A N 1
ATOM 879 C CA . LEU A 1 105 ? -9.545 -23.205 1.548 1.00 96.19 105 LEU A CA 1
ATOM 880 C C . LEU A 1 105 ? -11.003 -22.757 1.400 1.00 96.19 105 LEU A C 1
ATOM 882 O O . LEU A 1 105 ? -11.900 -23.420 1.918 1.00 96.19 105 LEU A O 1
ATOM 886 N N . TYR A 1 106 ? -11.238 -21.617 0.747 1.00 94.38 106 TYR A N 1
ATOM 887 C CA . TYR A 1 106 ? -12.549 -20.962 0.724 1.00 94.38 106 TYR A CA 1
ATOM 888 C C . TYR A 1 106 ? -13.247 -21.003 -0.645 1.00 94.38 106 TYR A C 1
ATOM 890 O O . TYR A 1 106 ? -14.367 -20.503 -0.767 1.00 94.38 106 TYR A O 1
ATOM 898 N N . GLY A 1 107 ? -12.635 -21.630 -1.656 1.00 72.69 107 GLY A N 1
ATOM 899 C CA . GLY A 1 107 ? -13.279 -22.003 -2.920 1.00 72.69 107 GLY A CA 1
ATOM 900 C C . GLY A 1 107 ? -13.784 -20.830 -3.765 1.00 72.69 107 GLY A C 1
ATOM 901 O O . GLY A 1 107 ? -14.787 -20.975 -4.464 1.00 72.69 107 GLY A O 1
ATOM 902 N N . ARG A 1 108 ? -13.129 -19.668 -3.679 1.00 61.69 108 ARG A N 1
ATOM 903 C CA . ARG A 1 108 ? -13.406 -18.481 -4.503 1.00 61.69 108 ARG A CA 1
ATOM 904 C C . ARG A 1 108 ? -12.134 -17.933 -5.128 1.00 61.69 108 ARG A C 1
ATOM 906 O O . ARG A 1 108 ? -11.127 -17.804 -4.398 1.00 61.69 108 ARG A O 1
#

InterPro domains:
  IPR008258 Transglycosylase SLT domain 1 [PF01464] (1-73)
  IPR023346 Lysozyme-like domain superfamily [SSF53955] (1-107)

Organism: NCBI:txid1076179

Secondary structure (DSSP, 8-state):
----HHHHHHHHHHTT-TT--GGGGGSHHHHHHHHHHHHHHHHHHTTT-HHHHHHHHHHTHHHHHHHHHHHT--TT---GGG-S-HHHHHHHHHHHHHHHHHHHHH--

Foldseek 3Di:
DPDDPVLLVVLCVVVVPPPDDPCVCVPVVSVCVSLVVLLVVLCVVLVNLLLLSLLCRPVNPVVSVVCCVVVVDHSPDDDLVSSPDPVSSVRSVVVVVVVVVVCVVVVD